Protein AF-A0AA37UEB5-F1 (afdb_monomer_lite)

Foldseek 3Di:
DQDPVNVVVCCQVVDPPDDDPVNDDVVVVQLVVLLVLLVVLLVLLLVLVCLVVVHNVSSVVVVVVLVVPVLLVQLPPDVCSLLPLSNLSVLSNDDVVVVSHDNNVRSSVSNVVSSVVSVVVSVVVVVVVVD

Sequence (131 aa):
MLTMWGTLVITHASGTTGVDPWALRPAIWANLGGVVLAWVLTALIAFAVGVLARSAILPLILIVPLVIGVGDLLAGLWSGAAWLPVAAGAALYSDPAAGTHLDPLAGGLVQAGWTLLLLGAAAVSFVRRDL

Organism: NCBI:txid1930060

Radius of gyration: 17.85 Å; chains: 1; bounding box: 48×42×43 Å

Secondary structure (DSSP, 8-state):
---HHHHHHHHHHH-S-PPPGGGS-HHHHHHHHHHHHHHHHHHHHHHHHHHHHT-SHHHHHHHHHHHTTHHHHHHTTSTTGGGSHHHHHHTTTS-GGG-SS--HHHHHHHHHHHHHHHHHHHHHHHHHHH-

pLDDT: mean 81.15, std 11.55, range [44.75, 97.81]

Structure (mmCIF, N/CA/C/O backbone):
data_AF-A0AA37UEB5-F1
#
_entry.id   AF-A0AA37UEB5-F1
#
loop_
_atom_site.group_PDB
_atom_site.id
_atom_site.type_symbol
_atom_site.label_atom_id
_atom_site.label_alt_id
_atom_site.label_comp_id
_atom_site.label_asym_id
_atom_site.label_entity_id
_atom_site.label_seq_id
_atom_site.pdbx_PDB_ins_code
_atom_site.Cartn_x
_atom_site.Cartn_y
_atom_site.Cartn_z
_atom_site.occupancy
_atom_site.B_iso_or_equiv
_atom_site.auth_seq_id
_atom_site.auth_comp_id
_atom_site.auth_asym_id
_atom_site.auth_atom_id
_atom_site.pdbx_PDB_model_num
ATOM 1 N N . MET A 1 1 ? 21.327 27.895 1.614 1.00 44.75 1 MET A N 1
ATOM 2 C CA . MET A 1 1 ? 21.947 26.575 1.382 1.00 44.75 1 MET A CA 1
ATOM 3 C C . MET A 1 1 ? 20.865 25.686 0.781 1.00 44.75 1 MET A C 1
ATOM 5 O O . MET A 1 1 ? 20.000 25.230 1.515 1.00 44.75 1 MET A O 1
ATOM 9 N N . LEU A 1 2 ? 20.799 25.574 -0.550 1.00 53.88 2 LEU A N 1
ATOM 10 C CA . LEU A 1 2 ? 19.846 24.666 -1.193 1.00 53.88 2 LEU A CA 1
ATOM 11 C C . LEU A 1 2 ? 20.386 23.244 -1.002 1.00 53.88 2 LEU A C 1
ATOM 13 O O . LEU A 1 2 ? 21.503 22.955 -1.426 1.00 53.88 2 LEU A O 1
ATOM 17 N N . THR A 1 3 ? 19.651 22.384 -0.302 1.00 73.12 3 THR A N 1
ATOM 18 C CA . THR A 1 3 ? 20.004 20.962 -0.190 1.00 73.12 3 THR A CA 1
ATOM 19 C C . THR A 1 3 ? 19.969 20.332 -1.588 1.00 73.12 3 THR A C 1
ATOM 21 O O . THR A 1 3 ? 19.255 20.830 -2.457 1.00 73.12 3 THR A O 1
ATOM 24 N N . MET A 1 4 ? 20.716 19.246 -1.838 1.00 65.38 4 MET A N 1
ATOM 25 C CA . MET A 1 4 ? 20.753 18.578 -3.159 1.00 65.38 4 MET A CA 1
ATOM 26 C C . MET A 1 4 ? 19.356 18.325 -3.758 1.00 65.38 4 MET A C 1
ATOM 28 O O . MET A 1 4 ? 19.179 18.412 -4.969 1.00 65.38 4 MET A O 1
ATOM 32 N N . TRP A 1 5 ? 18.359 18.094 -2.901 1.00 60.88 5 TRP A N 1
ATOM 33 C CA . TRP A 1 5 ? 16.944 17.974 -3.252 1.00 60.88 5 TRP A CA 1
ATOM 34 C C . TRP A 1 5 ? 16.347 19.232 -3.894 1.00 60.88 5 TRP A C 1
ATOM 36 O O . TRP A 1 5 ? 15.662 19.141 -4.908 1.00 60.88 5 TRP A O 1
ATOM 46 N N . GLY A 1 6 ? 16.623 20.413 -3.336 1.00 64.62 6 GLY A N 1
ATOM 47 C CA . GLY A 1 6 ? 16.139 21.678 -3.887 1.00 64.62 6 GLY A CA 1
ATOM 48 C C . GLY A 1 6 ? 16.718 21.948 -5.273 1.00 64.62 6 GLY A C 1
ATOM 49 O O . GLY A 1 6 ? 16.009 22.426 -6.154 1.00 64.62 6 GLY A O 1
ATOM 50 N N . THR A 1 7 ? 17.986 21.588 -5.488 1.00 67.19 7 THR A N 1
ATOM 51 C CA . THR A 1 7 ? 18.630 21.731 -6.798 1.00 67.19 7 THR A CA 1
ATOM 52 C C . THR A 1 7 ? 17.998 20.776 -7.806 1.00 67.19 7 THR A C 1
ATOM 54 O O . THR A 1 7 ? 17.668 21.199 -8.905 1.00 67.19 7 THR A O 1
ATOM 57 N N . LEU A 1 8 ? 17.734 19.523 -7.413 1.00 66.25 8 LEU A N 1
ATOM 58 C CA . LEU A 1 8 ? 17.101 18.522 -8.277 1.00 66.25 8 LEU A CA 1
ATOM 59 C C . LEU A 1 8 ? 15.695 18.950 -8.730 1.00 66.25 8 LEU A C 1
ATOM 61 O O . LEU A 1 8 ? 15.376 18.888 -9.916 1.00 66.25 8 LEU A O 1
ATOM 65 N N . VAL A 1 9 ? 14.870 19.426 -7.793 1.00 68.19 9 VAL A N 1
ATOM 66 C CA . VAL A 1 9 ? 13.498 19.872 -8.075 1.00 68.19 9 VAL A CA 1
ATOM 67 C C . VAL A 1 9 ? 13.495 21.102 -8.977 1.00 68.19 9 VAL A C 1
ATOM 69 O O . VAL A 1 9 ? 12.741 21.132 -9.944 1.00 68.19 9 VAL A O 1
ATOM 72 N N . ILE A 1 10 ? 14.353 22.092 -8.712 1.00 64.88 10 ILE A N 1
ATOM 73 C CA . ILE A 1 10 ? 14.432 23.298 -9.546 1.00 64.88 10 ILE A CA 1
ATOM 74 C C . ILE A 1 10 ? 14.928 22.945 -10.946 1.00 64.88 10 ILE A C 1
ATOM 76 O O . ILE A 1 10 ? 14.307 23.368 -11.909 1.00 64.88 10 ILE A O 1
ATOM 80 N N . THR A 1 11 ? 15.972 22.123 -11.084 1.00 66.25 11 THR A N 1
ATOM 81 C CA . THR A 1 11 ? 16.503 21.727 -12.397 1.00 66.25 11 THR A CA 1
ATOM 82 C C . THR A 1 11 ? 15.487 20.941 -13.231 1.00 66.25 11 THR A C 1
ATOM 84 O O . THR A 1 11 ? 15.414 21.155 -14.439 1.00 66.25 11 THR A O 1
ATOM 87 N N . HIS A 1 12 ? 14.669 20.079 -12.619 1.00 64.00 12 HIS A N 1
ATOM 88 C CA . HIS A 1 12 ? 13.606 19.364 -13.336 1.00 64.00 12 HIS A CA 1
ATOM 89 C C . HIS A 1 12 ? 12.362 20.222 -13.605 1.00 64.00 12 HIS A C 1
ATOM 91 O O . HIS A 1 12 ? 11.735 20.052 -14.645 1.00 64.00 12 HIS A O 1
ATOM 97 N N . ALA A 1 13 ? 12.011 21.154 -12.714 1.00 62.25 13 ALA A N 1
ATOM 98 C CA . ALA A 1 13 ? 10.876 22.059 -12.902 1.00 62.25 13 ALA A CA 1
ATOM 99 C C . ALA A 1 13 ? 11.178 23.215 -13.876 1.00 62.25 13 ALA A C 1
ATOM 101 O O . ALA A 1 13 ? 10.268 23.709 -14.536 1.00 62.25 13 ALA A O 1
ATOM 102 N N . SER A 1 14 ? 12.439 23.653 -13.971 1.00 63.62 14 SER A N 1
ATOM 103 C CA . SER A 1 14 ? 12.892 24.733 -14.860 1.00 63.62 14 SER A CA 1
ATOM 104 C C . SER A 1 14 ? 13.534 24.234 -16.158 1.00 63.62 14 SER A C 1
ATOM 106 O O . SER A 1 14 ? 13.915 25.045 -17.001 1.00 63.62 14 SER A O 1
ATOM 108 N N . GLY A 1 15 ? 13.728 22.923 -16.306 1.00 59.28 15 GLY A N 1
ATOM 109 C CA . GLY A 1 15 ? 14.319 22.319 -17.493 1.00 59.28 15 GLY A CA 1
ATOM 110 C C . GLY A 1 15 ? 13.301 22.188 -18.624 1.00 59.28 15 GLY A C 1
ATOM 111 O O . GLY A 1 15 ? 12.290 21.509 -18.487 1.00 59.28 15 GLY A O 1
ATOM 112 N N . THR A 1 16 ? 13.605 22.755 -19.792 1.00 58.12 16 THR A N 1
ATOM 113 C CA . THR A 1 16 ? 12.903 22.461 -21.059 1.00 58.12 16 THR A CA 1
ATOM 114 C C . THR A 1 16 ? 13.250 21.073 -21.624 1.00 58.12 16 THR A C 1
ATOM 116 O O . THR A 1 16 ? 12.796 20.702 -22.700 1.00 58.12 16 THR A O 1
ATOM 119 N N . THR A 1 17 ? 14.027 20.282 -20.878 1.00 61.44 17 THR A N 1
ATOM 120 C CA . THR A 1 17 ? 14.378 18.871 -21.100 1.00 61.44 17 THR A CA 1
ATOM 121 C C . THR A 1 17 ? 13.312 17.894 -20.586 1.00 61.44 17 THR A C 1
ATOM 123 O O . THR A 1 17 ? 13.607 16.726 -20.330 1.00 61.44 17 THR A O 1
ATOM 126 N N . GLY A 1 18 ? 12.071 18.354 -20.408 1.00 58.75 18 GLY A N 1
ATOM 127 C CA . GLY A 1 18 ? 10.946 17.494 -20.058 1.00 58.75 18 GLY A CA 1
ATOM 128 C C . GLY A 1 18 ? 10.719 16.446 -21.144 1.00 58.75 18 GLY A C 1
ATOM 129 O O . GLY A 1 18 ? 10.516 16.783 -22.309 1.00 58.75 18 GLY A O 1
ATOM 130 N N . VAL A 1 19 ? 10.766 15.168 -20.769 1.00 65.88 19 VAL A N 1
ATOM 131 C CA . VAL A 1 19 ? 10.315 14.089 -21.650 1.00 65.88 19 VAL A CA 1
ATOM 132 C C . VAL A 1 19 ? 8.821 14.300 -21.868 1.00 65.88 19 VAL A C 1
ATOM 134 O O . VAL A 1 19 ? 8.077 14.361 -20.890 1.00 65.88 19 VAL A O 1
ATOM 137 N N . ASP A 1 20 ? 8.394 14.447 -23.124 1.00 71.00 20 ASP A N 1
ATOM 138 C CA . ASP A 1 20 ? 6.976 14.599 -23.449 1.00 71.00 20 ASP A CA 1
ATOM 139 C C . ASP A 1 20 ? 6.202 13.412 -22.839 1.00 71.00 20 ASP A C 1
ATOM 141 O O . ASP A 1 20 ? 6.516 12.260 -23.168 1.00 71.00 20 ASP A O 1
ATOM 145 N N . PRO A 1 21 ? 5.224 13.648 -21.938 1.00 67.25 21 PRO A N 1
ATOM 146 C CA . PRO A 1 21 ? 4.447 12.581 -21.313 1.00 67.25 21 PRO A CA 1
ATOM 147 C C . PRO A 1 21 ? 3.823 11.639 -22.346 1.00 67.25 21 PRO A C 1
ATOM 149 O O . PRO A 1 21 ? 3.741 10.428 -22.133 1.00 67.25 21 PRO A O 1
ATOM 152 N N . TRP A 1 22 ? 3.436 12.178 -23.501 1.00 76.00 22 TRP A N 1
ATOM 153 C CA . TRP A 1 22 ? 2.821 11.418 -24.583 1.00 76.00 22 TRP A CA 1
ATOM 154 C C . TRP A 1 22 ? 3.834 10.610 -25.402 1.00 76.00 22 TRP A C 1
ATOM 156 O O . TRP A 1 22 ? 3.448 9.661 -26.080 1.00 76.00 22 TRP A O 1
ATOM 166 N N . ALA A 1 23 ? 5.127 10.925 -25.293 1.00 78.50 23 ALA A N 1
ATOM 167 C CA . ALA A 1 23 ? 6.223 10.161 -25.887 1.00 78.50 23 ALA A CA 1
ATOM 168 C C . ALA A 1 23 ? 6.764 9.053 -24.960 1.00 78.50 23 ALA A C 1
ATOM 170 O O . ALA A 1 23 ? 7.677 8.311 -25.341 1.00 78.50 23 ALA A O 1
ATOM 171 N N . LEU A 1 24 ? 6.233 8.919 -23.739 1.00 78.19 24 LEU A N 1
ATOM 172 C CA . LEU A 1 24 ? 6.644 7.869 -22.811 1.00 78.19 24 LEU A CA 1
ATOM 173 C C . LEU A 1 24 ? 6.246 6.484 -23.332 1.00 78.19 24 LEU A C 1
ATOM 175 O O . LEU A 1 24 ? 5.138 6.248 -23.812 1.00 78.19 24 LEU A O 1
ATOM 179 N N . ARG A 1 25 ? 7.163 5.527 -23.174 1.00 83.06 25 ARG A N 1
ATOM 180 C CA . ARG A 1 25 ? 6.921 4.126 -23.532 1.00 83.06 25 ARG A CA 1
ATOM 181 C C . ARG A 1 25 ? 5.769 3.546 -22.694 1.00 83.06 25 ARG A C 1
ATOM 183 O O . ARG A 1 25 ? 5.710 3.836 -21.498 1.00 83.06 25 ARG A O 1
ATOM 190 N N . PRO A 1 26 ? 4.932 2.644 -23.245 1.00 84.50 26 PRO A N 1
ATOM 191 C CA . PRO A 1 26 ? 3.839 2.008 -22.499 1.00 84.50 26 PRO A CA 1
ATOM 192 C C . PRO A 1 26 ? 4.278 1.343 -21.186 1.00 84.50 26 PRO A C 1
ATOM 194 O O . PRO A 1 26 ? 3.562 1.398 -20.194 1.00 84.50 26 PRO A O 1
ATOM 197 N N . ALA A 1 27 ? 5.488 0.776 -21.148 1.00 81.50 27 ALA A N 1
ATOM 198 C CA . ALA A 1 27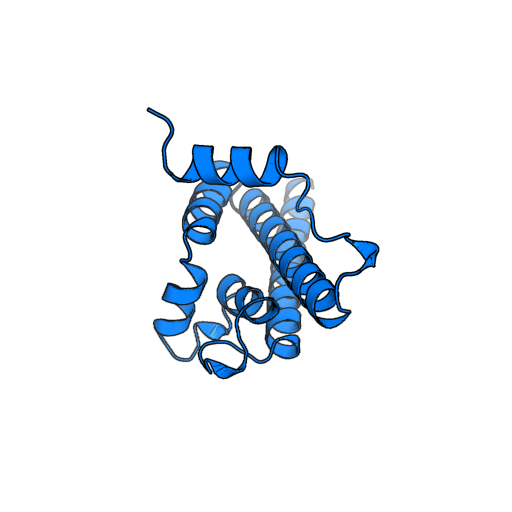 ? 6.057 0.189 -19.935 1.00 81.50 27 ALA A CA 1
ATOM 199 C C . ALA A 1 27 ? 6.263 1.217 -18.802 1.00 81.50 27 ALA A C 1
ATOM 201 O O . ALA A 1 27 ? 6.074 0.896 -17.634 1.00 81.50 27 ALA A O 1
ATOM 202 N N . ILE A 1 28 ? 6.612 2.466 -19.134 1.00 83.00 28 ILE A N 1
ATOM 203 C CA . ILE A 1 28 ? 6.768 3.541 -18.142 1.00 83.00 28 ILE A CA 1
ATOM 204 C C . ILE A 1 28 ? 5.402 3.911 -17.562 1.00 83.00 28 ILE A C 1
ATOM 206 O O . ILE A 1 28 ? 5.265 4.048 -16.350 1.00 83.00 28 ILE A O 1
ATOM 210 N N . TRP A 1 29 ? 4.381 4.008 -18.415 1.00 84.94 29 TRP A N 1
ATOM 211 C CA . TRP A 1 29 ? 3.005 4.249 -17.982 1.00 84.94 29 TRP A CA 1
ATOM 212 C C . TRP A 1 29 ? 2.459 3.128 -17.095 1.00 84.94 29 TRP A C 1
ATOM 214 O O . TRP A 1 29 ? 1.800 3.416 -16.099 1.00 84.94 29 TRP A O 1
ATOM 224 N N . ALA A 1 30 ? 2.772 1.868 -17.406 1.00 84.94 30 ALA A N 1
ATOM 225 C CA . ALA A 1 30 ? 2.399 0.732 -16.567 1.00 84.94 30 ALA A CA 1
ATOM 226 C C . ALA A 1 30 ? 3.033 0.824 -15.168 1.00 84.94 30 ALA A C 1
ATOM 228 O O . ALA A 1 30 ? 2.326 0.683 -14.172 1.00 84.94 30 ALA A O 1
ATOM 229 N N . ASN A 1 31 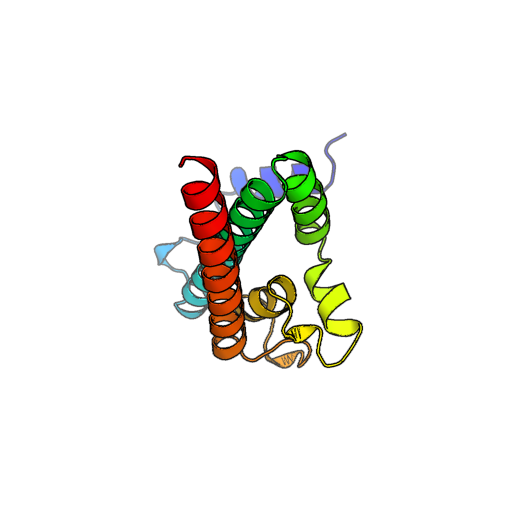? 4.327 1.150 -15.084 1.00 84.00 31 ASN A N 1
ATOM 230 C CA . ASN A 1 31 ? 5.011 1.348 -13.803 1.00 84.00 31 ASN A CA 1
ATOM 231 C C . ASN A 1 31 ? 4.427 2.526 -13.012 1.00 84.00 31 ASN A C 1
ATOM 233 O O . ASN A 1 31 ? 4.181 2.400 -11.817 1.00 84.00 31 ASN A O 1
ATOM 237 N N . LEU A 1 32 ? 4.142 3.657 -13.669 1.00 87.19 32 LEU A N 1
ATOM 238 C CA . LEU A 1 32 ? 3.466 4.793 -13.030 1.00 87.19 32 LEU A CA 1
ATOM 239 C C . LEU A 1 32 ? 2.090 4.395 -12.485 1.00 87.19 32 LEU A C 1
ATOM 241 O O . LEU A 1 32 ? 1.758 4.742 -11.354 1.00 87.19 32 LEU A O 1
ATOM 245 N N . GLY A 1 33 ? 1.313 3.634 -13.258 1.00 89.69 33 GLY A N 1
ATOM 246 C CA . GLY A 1 33 ? 0.040 3.077 -12.808 1.00 89.69 33 GLY A CA 1
ATOM 247 C C . GLY A 1 33 ? 0.199 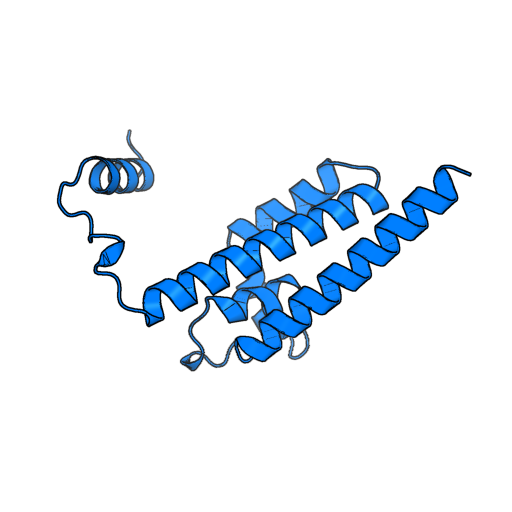2.178 -11.580 1.00 89.69 33 GLY A C 1
ATOM 248 O O . GLY A 1 33 ? -0.566 2.315 -10.628 1.00 89.69 33 GLY A O 1
ATOM 249 N N . GLY A 1 34 ? 1.225 1.321 -11.566 1.00 89.62 34 GLY A N 1
ATOM 250 C CA . GLY A 1 34 ? 1.572 0.465 -10.430 1.00 89.62 34 GLY A CA 1
ATOM 251 C C . GLY A 1 34 ? 1.917 1.261 -9.171 1.00 89.62 34 GLY A C 1
ATOM 252 O O . GLY A 1 34 ? 1.342 1.011 -8.112 1.00 89.62 34 GLY A O 1
ATOM 253 N N . VAL A 1 35 ? 2.772 2.283 -9.296 1.00 89.31 35 VAL A N 1
ATOM 254 C CA . VAL A 1 35 ? 3.104 3.217 -8.205 1.00 89.31 35 VAL A CA 1
ATOM 255 C C . VAL A 1 35 ? 1.835 3.878 -7.668 1.00 89.31 35 VAL A C 1
ATOM 257 O O . VAL A 1 35 ? 1.564 3.819 -6.471 1.00 89.31 35 VAL A O 1
ATOM 260 N N . VAL A 1 36 ? 1.033 4.493 -8.541 1.00 91.81 36 VAL A N 1
ATOM 261 C CA . VAL A 1 36 ? -0.191 5.203 -8.140 1.00 91.81 36 VAL A CA 1
ATOM 262 C C . VAL A 1 36 ? -1.152 4.263 -7.415 1.00 91.81 36 VAL A C 1
ATOM 264 O O . VAL A 1 36 ? -1.649 4.610 -6.344 1.00 91.81 36 VAL A O 1
ATOM 267 N N . LEU A 1 37 ? -1.377 3.063 -7.952 1.00 93.12 37 LEU A N 1
ATOM 268 C CA . LEU A 1 37 ? -2.233 2.058 -7.330 1.00 93.12 37 LEU A CA 1
ATOM 269 C C . LEU A 1 37 ? -1.718 1.667 -5.938 1.00 93.12 37 LEU A C 1
ATOM 271 O O . LEU A 1 37 ? -2.489 1.690 -4.977 1.00 93.12 37 LEU A O 1
ATOM 275 N N . ALA A 1 38 ? -0.420 1.376 -5.811 1.00 90.75 38 ALA A N 1
ATOM 276 C CA . ALA A 1 38 ? 0.194 1.009 -4.540 1.00 90.75 38 ALA A CA 1
ATOM 277 C C . ALA A 1 38 ? 0.018 2.109 -3.479 1.00 90.75 38 ALA A C 1
ATOM 279 O O . ALA A 1 38 ? -0.319 1.822 -2.326 1.00 90.75 38 ALA A O 1
ATOM 280 N N . TRP A 1 39 ? 0.192 3.377 -3.856 1.00 90.12 39 TRP A N 1
ATOM 281 C CA . TRP A 1 39 ? 0.027 4.510 -2.943 1.00 90.12 39 TRP A CA 1
ATOM 282 C C . TRP A 1 39 ? -1.432 4.762 -2.559 1.00 90.12 39 TRP A C 1
ATOM 284 O O . TRP A 1 39 ? -1.711 5.015 -1.387 1.00 90.12 39 TRP A O 1
ATOM 294 N N . VAL A 1 40 ? -2.373 4.639 -3.499 1.00 94.31 40 VAL A N 1
ATOM 295 C CA . VAL A 1 40 ? -3.811 4.772 -3.212 1.00 94.31 40 VAL A CA 1
ATOM 296 C C . VAL A 1 40 ? -4.267 3.700 -2.223 1.00 94.31 40 VAL A C 1
ATOM 298 O O . VAL A 1 40 ? -4.900 4.019 -1.217 1.00 94.31 40 VAL A O 1
ATOM 301 N N . LEU A 1 41 ? -3.901 2.437 -2.455 1.00 93.38 41 LEU A N 1
ATOM 302 C CA . LEU A 1 41 ? -4.233 1.339 -1.545 1.00 93.38 41 LEU A CA 1
ATOM 303 C C . LEU A 1 41 ? -3.599 1.540 -0.160 1.00 93.38 41 LEU A C 1
ATOM 305 O O . LEU A 1 41 ? -4.257 1.344 0.861 1.00 93.38 41 LEU A O 1
ATOM 309 N N . THR A 1 42 ? -2.353 2.017 -0.104 1.00 90.75 42 THR A N 1
ATOM 310 C CA . THR A 1 42 ? -1.678 2.353 1.162 1.00 90.75 42 THR A CA 1
ATOM 311 C C . THR A 1 42 ? -2.405 3.462 1.922 1.00 90.75 42 THR A C 1
ATOM 313 O O . THR A 1 42 ? -2.600 3.353 3.134 1.00 90.75 42 THR A O 1
ATOM 316 N N . ALA A 1 43 ? -2.862 4.507 1.229 1.00 90.25 43 ALA A N 1
ATOM 317 C CA . ALA A 1 43 ? -3.637 5.585 1.837 1.00 90.25 43 ALA A CA 1
ATOM 318 C C . ALA A 1 43 ? -4.974 5.078 2.406 1.00 90.25 43 ALA A C 1
ATOM 320 O O . ALA A 1 43 ? -5.348 5.447 3.520 1.00 90.25 43 ALA A O 1
ATOM 321 N N . LEU A 1 44 ? -5.665 4.182 1.692 1.00 94.19 44 LEU A N 1
ATOM 322 C CA . LEU A 1 44 ? -6.900 3.548 2.167 1.00 94.19 44 LEU A CA 1
ATOM 323 C C . LEU A 1 44 ? -6.668 2.661 3.397 1.00 94.19 44 LEU A C 1
ATOM 325 O O . LEU A 1 44 ? -7.459 2.692 4.339 1.00 94.19 44 LEU A O 1
ATOM 329 N N . ILE A 1 45 ? -5.567 1.909 3.420 1.00 91.81 45 ILE A N 1
ATOM 330 C CA . ILE A 1 45 ? -5.153 1.115 4.582 1.00 91.81 45 ILE A CA 1
ATOM 331 C C . ILE A 1 45 ? -4.905 2.025 5.788 1.00 91.81 45 ILE A C 1
ATOM 333 O O . ILE A 1 45 ? -5.428 1.769 6.873 1.00 91.81 45 ILE A O 1
ATOM 337 N N . ALA A 1 46 ? -4.155 3.114 5.611 1.00 89.44 46 ALA A N 1
ATOM 338 C CA . ALA A 1 46 ? -3.889 4.064 6.687 1.00 89.44 46 ALA A CA 1
ATOM 339 C C . ALA A 1 46 ? -5.171 4.740 7.193 1.00 89.44 46 ALA A C 1
ATOM 341 O O . ALA A 1 46 ? -5.349 4.893 8.403 1.00 89.44 46 ALA A O 1
ATOM 342 N N . PHE A 1 47 ? -6.092 5.081 6.290 1.00 89.12 47 PHE A N 1
ATOM 343 C CA . PHE A 1 47 ? -7.420 5.574 6.645 1.00 89.12 47 PHE A CA 1
ATOM 344 C C . PHE A 1 47 ? -8.190 4.559 7.501 1.00 89.12 47 PHE A C 1
ATOM 346 O O . PHE A 1 47 ? -8.660 4.905 8.587 1.00 89.12 47 PHE A O 1
ATOM 353 N N . ALA A 1 48 ? -8.264 3.297 7.068 1.00 90.25 48 ALA A N 1
ATOM 354 C CA . ALA A 1 48 ? -8.939 2.235 7.810 1.00 90.25 48 ALA A CA 1
ATOM 355 C C . ALA A 1 48 ? -8.345 2.049 9.215 1.00 90.25 48 ALA A C 1
ATOM 357 O O . ALA A 1 48 ? -9.080 1.971 10.202 1.00 90.25 48 ALA A O 1
ATOM 358 N N . VAL A 1 49 ? -7.012 2.052 9.325 1.00 89.31 49 VAL A N 1
ATOM 359 C CA . VAL A 1 49 ? -6.319 2.002 10.619 1.00 89.31 49 VAL A CA 1
ATOM 360 C C . VAL A 1 49 ? -6.681 3.209 11.484 1.00 89.31 49 VAL A C 1
ATOM 362 O O . VAL A 1 49 ? -6.951 3.036 12.670 1.00 89.31 49 VAL A O 1
ATOM 365 N N . GLY A 1 50 ? -6.754 4.412 10.912 1.00 88.38 50 GLY A N 1
ATOM 366 C CA . GLY A 1 50 ? -7.159 5.623 11.629 1.00 88.38 50 GLY A CA 1
ATOM 367 C C . GLY A 1 50 ? -8.567 5.529 12.215 1.00 88.38 50 GLY A C 1
ATOM 368 O O . GLY A 1 50 ? -8.772 5.855 13.386 1.00 88.38 50 GLY A O 1
ATOM 369 N N . VAL A 1 51 ? -9.524 5.008 11.441 1.00 88.94 51 VAL A N 1
ATOM 370 C CA . VAL A 1 51 ? -10.907 4.762 11.892 1.00 88.94 51 VAL A CA 1
ATOM 371 C C . VAL A 1 51 ? -10.949 3.736 13.031 1.00 88.94 51 VAL A C 1
ATOM 373 O O . VAL A 1 51 ? -11.635 3.927 14.044 1.00 88.94 51 VAL A O 1
ATOM 376 N N . LEU A 1 52 ? -10.193 2.644 12.897 1.00 87.44 52 LEU A N 1
ATOM 377 C CA . LEU A 1 52 ? -10.124 1.590 13.909 1.00 87.44 52 LEU A CA 1
ATOM 378 C C . LEU A 1 52 ? -9.495 2.097 15.212 1.00 87.44 52 LEU A C 1
ATOM 380 O O . LEU A 1 52 ? -10.080 1.894 16.281 1.00 87.44 52 LEU A O 1
ATOM 384 N N . ALA A 1 53 ? -8.368 2.804 15.105 1.00 85.75 53 ALA A N 1
ATOM 385 C CA . ALA A 1 53 ? -7.599 3.361 16.215 1.00 85.75 53 ALA A CA 1
ATOM 386 C C . ALA A 1 53 ? -8.220 4.615 16.848 1.00 85.75 53 ALA A C 1
ATOM 388 O O . ALA A 1 53 ? -7.796 5.014 17.930 1.00 85.75 53 ALA A O 1
ATOM 389 N N . ARG A 1 54 ? -9.203 5.248 16.188 1.00 83.56 54 ARG A N 1
ATOM 390 C CA . ARG A 1 54 ? -9.800 6.537 16.592 1.00 83.56 54 ARG A CA 1
ATOM 391 C C . ARG A 1 54 ? -8.764 7.654 16.739 1.00 83.56 54 ARG A C 1
ATOM 393 O O . ARG A 1 54 ? -8.880 8.516 17.606 1.00 83.56 54 ARG A O 1
ATOM 400 N N . SER A 1 55 ? -7.721 7.624 15.919 1.00 77.88 55 SER A N 1
ATOM 401 C CA . SER A 1 55 ? -6.625 8.583 16.003 1.00 77.88 55 SER A CA 1
ATOM 402 C C . SER A 1 55 ? -6.020 8.818 14.631 1.00 77.88 55 SER A C 1
ATOM 404 O O . SER A 1 55 ? -5.730 7.865 13.915 1.00 77.88 55 SER A O 1
ATOM 406 N N . ALA A 1 56 ? -5.784 10.086 14.294 1.00 69.62 56 ALA A N 1
ATOM 407 C CA . ALA A 1 56 ? -5.015 10.479 13.114 1.00 69.62 56 ALA A CA 1
ATOM 408 C C . ALA A 1 56 ? -3.494 10.341 13.332 1.00 69.62 56 ALA A C 1
ATOM 410 O O . ALA A 1 56 ? -2.730 10.309 12.370 1.00 69.62 56 ALA A O 1
ATOM 411 N N . ILE A 1 57 ? -3.050 10.199 14.588 1.00 77.38 57 ILE A N 1
ATOM 412 C CA . ILE A 1 57 ? -1.631 10.057 14.939 1.00 77.38 57 ILE A CA 1
ATOM 413 C C . ILE A 1 57 ? -1.115 8.667 14.551 1.00 77.38 57 ILE A C 1
ATOM 415 O O . ILE A 1 57 ? -0.017 8.550 14.018 1.00 77.38 57 ILE A O 1
ATOM 419 N N . LEU A 1 58 ? -1.906 7.612 14.768 1.00 75.00 58 LEU A N 1
ATOM 420 C CA . LEU A 1 58 ? -1.490 6.242 14.444 1.00 75.00 58 LEU A CA 1
ATOM 421 C C . LEU A 1 58 ? -1.229 6.032 12.935 1.00 75.00 58 LEU A C 1
ATOM 423 O O . LEU A 1 58 ? -0.183 5.481 12.594 1.00 75.00 58 LEU A O 1
ATOM 427 N N . PRO A 1 59 ? -2.095 6.518 12.022 1.00 75.94 59 PRO A N 1
ATOM 428 C CA . PRO A 1 59 ? -1.823 6.548 10.587 1.00 75.94 59 PRO A CA 1
ATOM 429 C C . PRO A 1 59 ? -0.546 7.301 10.229 1.00 75.94 59 PRO A C 1
ATOM 431 O O . PRO A 1 59 ? 0.214 6.824 9.397 1.00 75.94 59 PRO A O 1
ATOM 434 N N . LEU A 1 60 ? -0.278 8.447 10.862 1.00 75.25 60 LEU A N 1
ATOM 435 C CA . LEU A 1 60 ? 0.940 9.221 10.607 1.00 75.25 60 LEU A CA 1
ATOM 436 C C . LEU A 1 60 ? 2.197 8.457 11.034 1.00 75.25 60 LEU A C 1
ATOM 438 O O . LEU A 1 60 ? 3.159 8.395 10.272 1.00 75.25 60 LEU A O 1
ATOM 442 N N . ILE A 1 61 ? 2.170 7.821 12.207 1.00 78.44 61 ILE A N 1
ATOM 443 C CA . ILE A 1 61 ? 3.266 6.968 12.688 1.00 78.44 61 ILE A CA 1
ATOM 444 C C . ILE A 1 61 ? 3.495 5.783 11.745 1.00 78.44 61 ILE A C 1
ATOM 446 O O . ILE A 1 61 ? 4.637 5.384 11.548 1.00 78.44 61 ILE A O 1
ATOM 450 N N . LEU A 1 62 ? 2.436 5.233 11.146 1.00 72.50 62 LEU A N 1
ATOM 451 C CA . LEU A 1 62 ? 2.549 4.157 10.163 1.00 72.50 62 LEU A CA 1
ATOM 452 C C . LEU A 1 62 ? 3.044 4.648 8.801 1.00 72.50 62 LEU A C 1
ATOM 454 O O . LEU A 1 62 ? 3.892 3.987 8.221 1.00 72.50 62 LEU A O 1
ATOM 458 N N . ILE A 1 63 ? 2.556 5.782 8.289 1.00 71.94 63 ILE A N 1
ATOM 459 C CA . ILE A 1 63 ? 2.895 6.285 6.947 1.00 71.94 63 ILE A CA 1
ATOM 460 C C . ILE A 1 63 ? 4.302 6.875 6.871 1.00 71.94 63 ILE A C 1
ATOM 462 O O . ILE A 1 63 ? 4.992 6.651 5.879 1.00 71.94 63 ILE A O 1
ATOM 466 N N . VAL A 1 64 ? 4.763 7.606 7.886 1.00 74.62 64 VAL A N 1
ATOM 467 C CA . VAL A 1 64 ? 6.070 8.286 7.826 1.00 74.62 64 VAL A CA 1
ATOM 468 C C . VAL A 1 64 ? 7.240 7.317 7.558 1.00 74.62 64 VAL A C 1
ATOM 470 O O . VAL A 1 64 ? 8.029 7.592 6.653 1.00 74.62 64 VAL A O 1
ATOM 473 N N . PRO A 1 65 ? 7.349 6.159 8.237 1.00 68.38 65 PRO A N 1
ATOM 474 C CA . PRO A 1 65 ? 8.372 5.159 7.938 1.00 68.38 65 PRO A CA 1
ATOM 475 C C . PRO A 1 65 ? 8.221 4.539 6.538 1.00 68.38 65 PRO A C 1
ATOM 477 O O . PRO A 1 65 ? 9.203 4.150 5.911 1.00 68.38 65 PRO A O 1
ATOM 480 N N . LEU A 1 66 ? 7.000 4.458 6.011 1.00 69.44 66 LEU A N 1
ATOM 481 C CA . LEU A 1 66 ? 6.743 3.850 4.704 1.00 69.44 66 LEU A CA 1
ATOM 482 C C . LEU A 1 66 ? 7.331 4.674 3.560 1.00 69.44 66 LEU A C 1
ATOM 484 O O . LEU A 1 66 ? 7.852 4.107 2.604 1.00 69.44 66 LEU A O 1
ATOM 488 N N . VAL A 1 67 ? 7.336 5.999 3.703 1.00 66.12 67 VAL A N 1
ATOM 489 C CA . VAL A 1 67 ? 7.922 6.931 2.727 1.00 66.12 67 VAL A CA 1
ATOM 490 C C . VAL A 1 67 ? 9.450 6.811 2.645 1.00 66.12 67 VAL A C 1
ATOM 492 O O . VAL A 1 67 ? 10.028 7.103 1.603 1.00 66.12 67 VAL A O 1
ATOM 495 N N . ILE A 1 68 ? 10.114 6.350 3.709 1.00 64.44 68 ILE A N 1
ATOM 496 C CA . ILE A 1 68 ? 11.583 6.231 3.776 1.00 64.44 68 ILE A CA 1
ATOM 497 C C . ILE A 1 68 ? 12.112 4.828 3.421 1.00 64.44 68 ILE A C 1
ATOM 499 O O . ILE A 1 68 ? 13.279 4.543 3.671 1.00 64.44 68 ILE A O 1
ATOM 503 N N . GLY A 1 69 ? 11.284 3.952 2.838 1.00 67.81 69 GLY A N 1
ATOM 504 C CA . GLY A 1 69 ? 11.728 2.640 2.335 1.00 67.81 69 GLY A CA 1
ATOM 505 C C . GLY A 1 69 ? 11.605 1.482 3.331 1.00 67.81 69 GLY A C 1
ATOM 506 O O . GLY A 1 69 ? 12.197 0.424 3.134 1.00 67.81 69 GLY A O 1
ATOM 507 N N . VAL A 1 70 ? 10.805 1.630 4.394 1.00 67.94 70 VAL A N 1
ATOM 508 C CA . VAL A 1 70 ? 10.566 0.534 5.355 1.00 67.94 70 VAL A CA 1
ATOM 509 C C . VAL A 1 70 ? 9.899 -0.685 4.711 1.00 67.94 70 VAL A C 1
ATOM 511 O O . VAL A 1 70 ? 10.067 -1.790 5.213 1.00 67.94 70 VAL A O 1
ATOM 514 N N . GLY A 1 71 ? 9.206 -0.532 3.579 1.00 66.50 71 GLY A N 1
ATOM 515 C CA . GLY A 1 71 ? 8.663 -1.667 2.824 1.00 66.50 71 GLY A CA 1
ATOM 516 C C . GLY A 1 71 ? 9.726 -2.680 2.392 1.00 66.50 71 GLY A C 1
ATOM 517 O O . GLY A 1 71 ? 9.525 -3.880 2.570 1.00 66.50 71 GLY A O 1
ATOM 518 N N . ASP A 1 72 ? 10.873 -2.198 1.914 1.00 70.94 72 ASP A N 1
ATOM 519 C CA . ASP A 1 72 ? 11.981 -3.048 1.466 1.00 70.94 72 ASP A CA 1
ATOM 520 C C . ASP A 1 72 ? 12.708 -3.689 2.647 1.00 70.94 72 ASP A C 1
ATOM 522 O O . ASP A 1 72 ? 13.053 -4.870 2.609 1.00 70.94 72 ASP A O 1
ATOM 526 N N . LEU A 1 73 ? 12.867 -2.933 3.739 1.00 73.94 73 LEU A N 1
ATOM 527 C CA . LEU A 1 73 ? 13.397 -3.469 4.989 1.00 73.94 73 LEU A CA 1
ATOM 528 C C . LEU A 1 73 ? 12.509 -4.600 5.510 1.00 73.94 73 LEU A C 1
ATOM 530 O O . LEU A 1 73 ? 13.024 -5.665 5.831 1.00 73.94 73 LEU A O 1
ATOM 534 N N . LEU A 1 74 ? 11.188 -4.387 5.551 1.00 70.44 74 LEU A N 1
ATOM 535 C CA . LEU A 1 74 ? 10.223 -5.387 6.001 1.00 70.44 74 LEU A CA 1
ATOM 536 C C . LEU A 1 74 ? 10.295 -6.639 5.132 1.00 70.44 74 LEU A C 1
ATOM 538 O O . LEU A 1 74 ? 10.432 -7.720 5.693 1.00 70.44 74 LEU A O 1
ATOM 542 N N . ALA A 1 75 ? 10.267 -6.505 3.801 1.00 76.69 75 ALA A N 1
ATOM 543 C CA . ALA A 1 75 ? 10.334 -7.634 2.871 1.00 76.69 75 ALA A CA 1
ATOM 544 C C . ALA A 1 75 ? 11.547 -8.551 3.126 1.00 76.69 75 ALA A C 1
ATOM 546 O O . ALA A 1 75 ? 11.433 -9.768 2.995 1.00 76.69 75 ALA A O 1
ATOM 547 N N . GLY A 1 76 ? 12.679 -7.979 3.552 1.00 77.44 76 GLY A N 1
ATOM 548 C CA . GLY A 1 76 ? 13.901 -8.716 3.876 1.00 77.44 76 GLY A CA 1
ATOM 549 C C . GLY A 1 76 ? 13.972 -9.325 5.284 1.00 77.44 76 GLY A C 1
ATOM 550 O O . GLY A 1 76 ? 14.921 -10.055 5.562 1.00 77.44 76 GLY A O 1
ATOM 551 N N . LEU A 1 77 ? 13.020 -9.052 6.188 1.00 82.25 77 LEU A N 1
ATOM 552 C CA . LEU A 1 77 ? 13.103 -9.525 7.580 1.00 82.25 77 LEU A CA 1
ATOM 553 C C . LEU A 1 77 ? 12.818 -11.026 7.734 1.00 82.25 77 LEU A C 1
ATOM 555 O O . LEU A 1 77 ? 13.474 -11.696 8.531 1.00 82.25 77 LEU A O 1
ATOM 559 N N . TRP A 1 78 ? 11.812 -11.553 7.029 1.00 85.75 78 TRP A N 1
ATOM 560 C CA . TRP A 1 78 ? 11.459 -12.979 7.028 1.00 85.75 78 TRP A CA 1
ATOM 561 C C . TRP A 1 78 ? 10.662 -13.350 5.769 1.00 85.75 78 TRP A C 1
ATOM 563 O O . TRP A 1 78 ? 10.076 -12.491 5.117 1.00 85.75 78 TRP A O 1
ATOM 573 N N . SER A 1 79 ? 10.564 -14.646 5.453 1.00 82.19 79 SER A N 1
ATOM 574 C CA . SER A 1 79 ? 9.932 -15.150 4.215 1.00 82.19 79 SER A CA 1
ATOM 575 C C . SER A 1 79 ? 8.471 -14.726 4.010 1.00 82.19 79 SER A C 1
ATOM 577 O O . SER A 1 79 ? 8.011 -14.564 2.884 1.00 82.19 79 S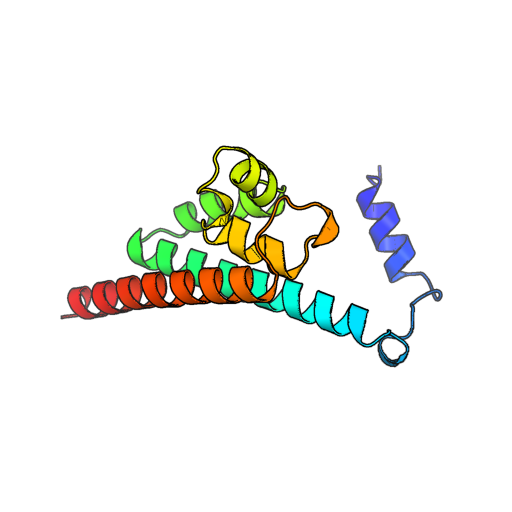ER A O 1
ATOM 579 N N . GLY A 1 80 ? 7.725 -14.540 5.097 1.00 83.94 80 GLY A N 1
ATOM 580 C CA . GLY A 1 80 ? 6.333 -14.091 5.072 1.00 83.94 80 GLY A CA 1
ATOM 581 C C . GLY A 1 80 ? 6.166 -12.575 4.957 1.00 83.94 80 GLY A C 1
ATOM 582 O O . GLY A 1 80 ? 5.053 -12.109 4.727 1.00 83.94 80 GLY A O 1
ATOM 583 N N . ALA A 1 81 ? 7.232 -11.791 5.116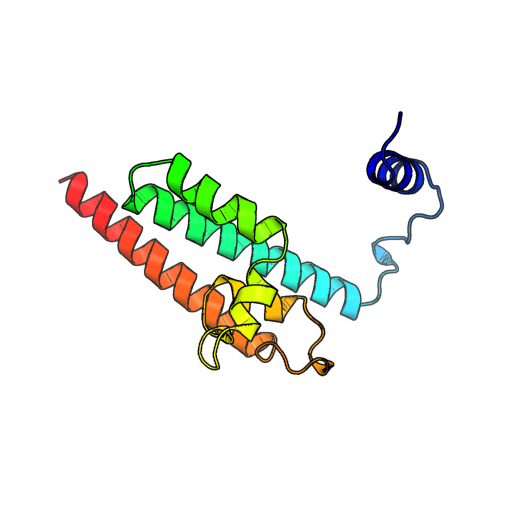 1.00 85.94 81 ALA A N 1
ATOM 584 C CA . ALA A 1 81 ? 7.120 -10.341 5.170 1.00 85.94 81 ALA A CA 1
ATOM 585 C C . ALA A 1 81 ? 6.740 -9.727 3.819 1.00 85.94 81 ALA A C 1
ATOM 587 O O . ALA A 1 81 ? 6.062 -8.704 3.793 1.00 85.94 81 ALA A O 1
ATOM 588 N N . ALA A 1 82 ? 7.068 -10.399 2.711 1.00 86.75 82 ALA A N 1
ATOM 589 C CA . ALA A 1 82 ? 6.638 -10.026 1.362 1.00 86.75 82 ALA A CA 1
ATOM 590 C C . ALA A 1 82 ? 5.103 -9.965 1.195 1.00 86.75 82 ALA A C 1
ATOM 592 O O . ALA A 1 82 ? 4.607 -9.299 0.292 1.00 86.75 82 ALA A O 1
ATOM 593 N N . TRP A 1 83 ? 4.345 -10.624 2.080 1.00 90.12 83 TRP A N 1
ATOM 594 C CA . TRP A 1 83 ? 2.878 -10.654 2.068 1.00 90.12 83 TRP A CA 1
ATOM 595 C C . TRP A 1 83 ? 2.233 -9.575 2.945 1.00 90.12 83 TRP A C 1
ATOM 597 O O . TRP A 1 83 ? 1.004 -9.457 2.986 1.00 90.12 83 TRP A O 1
ATOM 607 N N . LEU A 1 84 ? 3.036 -8.788 3.666 1.00 89.25 84 LEU A N 1
ATOM 608 C CA . LEU A 1 84 ? 2.542 -7.610 4.370 1.00 89.25 84 LEU A CA 1
ATOM 609 C C . LEU A 1 84 ? 2.059 -6.573 3.352 1.00 89.25 84 LEU A C 1
ATOM 611 O O . LEU A 1 84 ? 2.665 -6.444 2.291 1.00 89.25 84 LEU A O 1
ATOM 615 N N . PRO A 1 85 ? 1.020 -5.783 3.672 1.00 88.00 85 PRO A N 1
ATOM 616 C CA . PRO A 1 85 ? 0.378 -4.884 2.711 1.00 88.00 85 PRO A CA 1
ATOM 617 C C . PRO A 1 85 ? 1.357 -3.945 1.999 1.00 88.00 85 PRO A C 1
ATOM 619 O O . PRO A 1 85 ? 1.238 -3.701 0.805 1.00 88.00 85 PRO A O 1
ATOM 622 N N . VAL A 1 86 ? 2.343 -3.440 2.734 1.00 83.44 86 VAL A N 1
ATOM 623 C CA . VAL A 1 86 ? 3.341 -2.500 2.220 1.00 83.44 86 VAL A CA 1
ATOM 624 C C . VAL A 1 86 ? 4.346 -3.198 1.313 1.00 83.44 86 VAL A C 1
ATOM 626 O O . VAL A 1 86 ? 4.624 -2.711 0.224 1.00 83.44 86 VAL A O 1
ATOM 629 N N . ALA A 1 87 ? 4.897 -4.326 1.762 1.00 86.81 87 ALA A N 1
ATOM 630 C CA . ALA A 1 87 ? 5.875 -5.083 0.989 1.00 86.81 87 ALA A CA 1
ATOM 631 C C . ALA A 1 87 ? 5.240 -5.655 -0.291 1.00 86.81 87 ALA A C 1
ATOM 633 O O . ALA A 1 87 ? 5.843 -5.608 -1.359 1.00 86.81 87 ALA A O 1
ATOM 634 N N . ALA A 1 88 ? 3.986 -6.104 -0.198 1.00 89.25 88 ALA A N 1
ATOM 635 C CA . ALA A 1 88 ? 3.187 -6.529 -1.338 1.00 89.25 88 ALA A CA 1
ATOM 636 C C . ALA A 1 88 ? 2.921 -5.371 -2.314 1.00 89.25 88 ALA A C 1
ATOM 638 O O . ALA A 1 88 ? 2.991 -5.569 -3.522 1.00 89.25 88 ALA A O 1
ATOM 639 N N . GLY A 1 89 ? 2.678 -4.157 -1.811 1.00 87.75 89 GLY A N 1
ATOM 640 C CA . GLY A 1 89 ? 2.521 -2.976 -2.658 1.00 87.75 89 GLY A CA 1
ATOM 641 C C . GLY A 1 89 ? 3.801 -2.513 -3.337 1.00 87.75 89 GLY A C 1
ATOM 642 O O . GLY A 1 89 ? 3.756 -2.068 -4.481 1.00 87.75 89 GLY A O 1
ATOM 643 N N . ALA A 1 90 ? 4.950 -2.685 -2.681 1.00 87.25 90 ALA A N 1
ATOM 644 C CA . ALA A 1 90 ? 6.248 -2.394 -3.279 1.00 87.25 90 ALA A CA 1
ATOM 645 C C . ALA A 1 90 ? 6.519 -3.244 -4.534 1.00 87.25 90 ALA A C 1
ATOM 647 O O . ALA A 1 90 ? 7.137 -2.761 -5.477 1.00 87.25 90 ALA A O 1
ATOM 648 N N . ALA A 1 91 ? 5.953 -4.452 -4.625 1.00 88.50 91 ALA A N 1
ATOM 649 C CA . ALA A 1 91 ? 6.049 -5.292 -5.821 1.00 88.50 91 ALA A CA 1
ATOM 650 C C . ALA A 1 91 ? 5.496 -4.635 -7.104 1.00 88.50 91 ALA A C 1
ATOM 652 O O . ALA A 1 91 ? 5.899 -5.009 -8.200 1.00 88.50 91 ALA A O 1
ATOM 653 N N . LEU A 1 92 ? 4.584 -3.660 -6.995 1.00 87.25 92 LEU A N 1
ATOM 654 C CA . LEU A 1 92 ? 3.990 -2.977 -8.153 1.00 87.25 92 LEU A CA 1
ATOM 655 C C . LEU A 1 92 ? 4.933 -1.974 -8.832 1.00 87.25 92 LEU A C 1
ATOM 657 O O . LEU A 1 92 ? 4.626 -1.507 -9.929 1.00 87.25 92 LEU A O 1
ATOM 661 N N . TYR A 1 93 ? 6.037 -1.605 -8.181 1.00 84.81 93 TYR A N 1
ATOM 662 C CA . TYR A 1 93 ? 6.981 -0.614 -8.701 1.00 84.81 93 TYR A CA 1
ATOM 663 C C . TYR A 1 93 ? 8.460 -0.959 -8.482 1.00 84.81 93 TYR A C 1
ATOM 665 O O . TYR A 1 93 ? 9.329 -0.232 -8.965 1.00 84.81 93 TYR A O 1
ATOM 673 N N . SER A 1 94 ? 8.751 -2.048 -7.773 1.00 82.88 94 SER A N 1
ATOM 674 C CA . SER A 1 94 ? 10.091 -2.617 -7.639 1.00 82.88 94 SER A CA 1
ATOM 675 C C . SER A 1 94 ? 10.470 -3.458 -8.858 1.00 82.88 94 SER A C 1
ATOM 677 O O . SER A 1 94 ? 9.610 -3.990 -9.558 1.00 82.88 94 SER A O 1
ATOM 679 N N . ASP A 1 95 ? 11.775 -3.594 -9.102 1.00 80.12 95 ASP A N 1
ATOM 680 C CA . ASP A 1 95 ? 12.300 -4.431 -10.182 1.00 80.12 95 ASP A CA 1
ATOM 681 C C . ASP A 1 95 ? 12.022 -5.925 -9.904 1.00 80.12 95 ASP A C 1
ATOM 683 O O . ASP A 1 95 ? 12.563 -6.471 -8.934 1.00 80.12 95 ASP A O 1
ATOM 687 N N . PRO A 1 96 ? 11.236 -6.623 -10.750 1.00 76.75 96 PRO A N 1
ATOM 688 C CA . PRO A 1 96 ? 10.961 -8.049 -10.578 1.00 76.75 96 PRO A CA 1
ATOM 689 C C . PRO A 1 96 ? 12.224 -8.920 -10.624 1.00 76.75 96 PRO A C 1
ATOM 691 O O . PRO A 1 96 ? 12.252 -9.997 -10.028 1.00 76.75 96 PRO A O 1
ATOM 694 N N . ALA A 1 97 ? 13.286 -8.471 -11.304 1.00 80.38 97 ALA A N 1
ATOM 695 C CA . ALA A 1 97 ? 14.534 -9.221 -11.426 1.00 80.38 97 ALA A CA 1
ATOM 696 C C . ALA A 1 97 ? 15.337 -9.282 -10.115 1.00 80.38 97 ALA A C 1
ATOM 698 O O . ALA A 1 97 ? 16.192 -10.156 -9.966 1.00 80.38 97 ALA A O 1
ATOM 699 N N . ALA A 1 98 ? 15.055 -8.396 -9.154 1.00 77.31 98 ALA A N 1
ATOM 700 C CA . ALA A 1 98 ? 15.719 -8.396 -7.853 1.00 77.31 98 ALA A CA 1
ATOM 701 C C . ALA A 1 98 ? 15.332 -9.611 -6.985 1.00 77.31 98 ALA A C 1
ATOM 703 O O . ALA A 1 98 ? 16.073 -9.970 -6.072 1.00 77.31 98 ALA A O 1
ATOM 704 N N . GLY A 1 99 ? 14.184 -10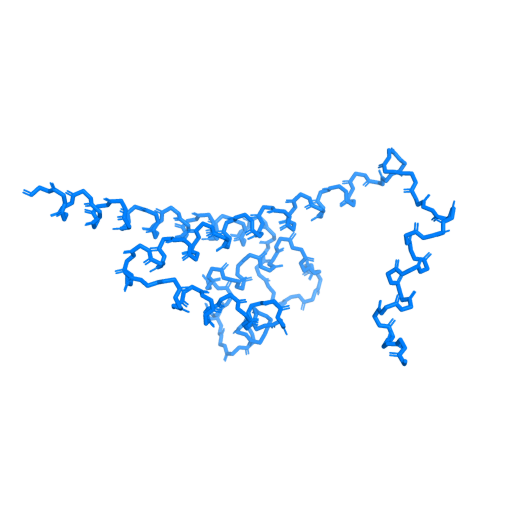.250 -7.256 1.00 75.31 99 GLY A N 1
ATOM 705 C CA . GLY A 1 99 ? 13.717 -11.449 -6.544 1.00 75.31 99 GLY A CA 1
ATOM 706 C C . GLY A 1 99 ? 13.359 -11.232 -5.066 1.00 75.31 99 GLY A C 1
ATOM 707 O O . GLY A 1 99 ? 13.137 -12.198 -4.340 1.00 75.31 99 GLY A O 1
ATOM 708 N N . THR A 1 100 ? 13.317 -9.980 -4.609 1.00 76.88 100 THR A N 1
ATOM 709 C CA . THR A 1 100 ? 13.040 -9.586 -3.219 1.00 76.88 100 THR A CA 1
ATOM 710 C C . THR A 1 100 ? 11.553 -9.423 -2.918 1.00 76.88 100 THR A C 1
ATOM 712 O O . THR A 1 100 ? 11.138 -9.541 -1.766 1.00 76.88 100 THR A O 1
ATOM 715 N N . HIS A 1 101 ? 10.748 -9.153 -3.943 1.00 83.31 101 HIS A N 1
ATOM 716 C CA . HIS A 1 101 ? 9.318 -8.882 -3.826 1.00 83.31 101 HIS A CA 1
ATOM 717 C C . HIS A 1 101 ? 8.506 -9.962 -4.541 1.00 83.31 101 HIS A C 1
ATOM 719 O O . HIS A 1 101 ? 9.039 -10.778 -5.294 1.00 83.31 101 HIS A O 1
ATOM 725 N N . LEU A 1 102 ? 7.198 -9.977 -4.285 1.00 86.56 102 LEU A N 1
ATOM 726 C CA . LEU A 1 102 ? 6.269 -10.820 -5.034 1.00 86.56 102 LEU A CA 1
ATOM 727 C C . LEU A 1 102 ? 6.248 -10.420 -6.518 1.00 86.56 102 LEU A C 1
ATOM 729 O O . LEU A 1 102 ? 6.676 -9.328 -6.887 1.00 86.56 102 LEU A O 1
ATOM 733 N N . ASP A 1 103 ? 5.689 -11.289 -7.362 1.00 90.94 103 ASP A N 1
ATOM 734 C CA . ASP A 1 103 ? 5.310 -10.891 -8.720 1.00 90.94 103 ASP A CA 1
ATOM 735 C C . ASP A 1 103 ? 4.377 -9.658 -8.667 1.00 90.94 103 ASP A C 1
ATOM 737 O O . ASP A 1 103 ? 3.507 -9.619 -7.787 1.00 90.94 103 ASP A O 1
ATOM 741 N N . PRO A 1 104 ? 4.505 -8.666 -9.573 1.00 89.88 104 PRO A N 1
ATOM 742 C CA . PRO A 1 104 ? 3.722 -7.431 -9.508 1.00 89.88 104 PRO A CA 1
ATOM 743 C C . PRO A 1 104 ? 2.209 -7.661 -9.432 1.00 89.88 104 PRO A C 1
ATOM 745 O O . PRO A 1 104 ? 1.513 -6.985 -8.670 1.00 89.88 104 PRO A O 1
ATOM 748 N N . LEU A 1 105 ? 1.683 -8.645 -10.171 1.00 91.31 105 LEU A N 1
ATOM 749 C CA . LEU A 1 105 ? 0.258 -8.966 -10.138 1.00 91.31 105 LEU A CA 1
ATOM 750 C C . LEU A 1 105 ? -0.132 -9.582 -8.790 1.00 91.31 105 LEU A C 1
ATOM 752 O O . LEU A 1 105 ? -1.139 -9.191 -8.196 1.00 91.31 105 LEU A O 1
ATOM 756 N N . ALA A 1 106 ? 0.674 -10.519 -8.290 1.00 92.88 106 ALA A N 1
ATOM 757 C CA . ALA A 1 106 ? 0.443 -11.148 -6.994 1.00 92.88 106 ALA A CA 1
ATOM 758 C C . ALA A 1 106 ? 0.504 -10.124 -5.849 1.00 92.88 106 ALA A C 1
ATOM 760 O O . ALA A 1 106 ? -0.396 -10.091 -5.010 1.00 92.88 106 ALA A O 1
ATOM 761 N N . GLY A 1 107 ? 1.513 -9.250 -5.840 1.00 92.00 107 GLY A N 1
ATOM 762 C CA . GLY A 1 107 ? 1.662 -8.190 -4.846 1.00 92.00 107 GLY A CA 1
ATOM 763 C C . GLY A 1 107 ? 0.491 -7.208 -4.851 1.00 92.00 107 GLY A C 1
ATOM 764 O O . GLY A 1 107 ? -0.089 -6.935 -3.797 1.00 92.00 107 GLY A O 1
ATOM 765 N N . GLY A 1 108 ? 0.052 -6.771 -6.037 1.00 93.00 108 GLY A N 1
ATOM 766 C CA . GLY A 1 108 ? -1.125 -5.912 -6.175 1.00 93.00 108 GLY A CA 1
ATOM 767 C C . GLY A 1 108 ? -2.408 -6.551 -5.638 1.00 93.00 108 GLY A C 1
ATOM 768 O O . GLY A 1 108 ? -3.167 -5.904 -4.913 1.00 93.00 108 GLY A O 1
ATOM 769 N N . LEU A 1 109 ? -2.639 -7.837 -5.922 1.00 96.50 109 LEU A N 1
ATOM 770 C CA . LEU A 1 109 ? -3.797 -8.575 -5.403 1.00 96.50 109 LEU A CA 1
ATOM 771 C C . LEU A 1 109 ? -3.752 -8.728 -3.880 1.00 96.50 109 LEU A C 1
ATOM 773 O O . LEU A 1 109 ? -4.769 -8.536 -3.211 1.00 96.50 109 LEU A O 1
ATOM 777 N N . VAL A 1 110 ? -2.582 -9.039 -3.320 1.00 96.00 110 VAL A N 1
ATOM 778 C CA . VAL A 1 110 ? -2.392 -9.163 -1.869 1.00 96.00 110 VAL A CA 1
ATOM 779 C C . VAL A 1 110 ? -2.651 -7.827 -1.176 1.00 96.00 110 VAL A C 1
ATOM 781 O O . VAL A 1 110 ? -3.392 -7.776 -0.191 1.00 96.00 110 VAL A O 1
ATOM 784 N N . GLN A 1 111 ? -2.108 -6.730 -1.707 1.00 94.62 111 GLN A N 1
ATOM 785 C CA . GLN A 1 111 ? -2.338 -5.399 -1.153 1.00 94.62 111 GLN A CA 1
ATOM 786 C C . GLN A 1 111 ? -3.816 -4.986 -1.248 1.00 94.62 111 GLN A C 1
ATOM 788 O O . GLN A 1 111 ? -4.371 -4.442 -0.287 1.00 94.62 111 GLN A O 1
ATOM 793 N N . ALA A 1 112 ? -4.486 -5.278 -2.366 1.00 96.38 112 ALA A N 1
ATOM 794 C CA . ALA A 1 112 ? -5.918 -5.033 -2.520 1.00 96.38 112 ALA A CA 1
ATOM 795 C C . ALA A 1 112 ? -6.747 -5.859 -1.520 1.00 96.38 112 ALA A C 1
ATOM 797 O O . ALA A 1 112 ? -7.657 -5.324 -0.887 1.00 96.38 112 ALA A O 1
ATOM 798 N N . GLY A 1 113 ? -6.388 -7.128 -1.304 1.00 97.56 113 GLY A N 1
ATOM 799 C CA . GLY A 1 113 ? -7.015 -7.994 -0.304 1.00 97.56 113 GLY A CA 1
ATOM 800 C C . GLY A 1 113 ? -6.912 -7.427 1.114 1.00 97.56 113 GLY A C 1
ATOM 801 O O . GLY A 1 113 ? -7.924 -7.312 1.807 1.00 97.56 113 GLY A O 1
ATOM 802 N N . TRP A 1 114 ? -5.720 -6.982 1.522 1.00 95.81 114 TRP A N 1
ATOM 803 C CA . TRP A 1 114 ? -5.523 -6.289 2.801 1.00 95.81 114 TRP A CA 1
ATOM 804 C C . TRP A 1 114 ? -6.350 -5.010 2.914 1.00 95.81 114 TRP A C 1
ATOM 806 O O . TRP A 1 114 ? -6.941 -4.743 3.962 1.00 95.81 114 TRP A O 1
ATOM 816 N N . THR A 1 115 ? -6.415 -4.235 1.832 1.00 96.31 115 THR A N 1
ATOM 817 C CA . THR A 1 115 ? -7.193 -2.994 1.778 1.00 96.31 115 THR A CA 1
ATOM 818 C C . THR A 1 115 ? -8.676 -3.272 2.015 1.00 96.31 115 THR A C 1
ATOM 820 O O . THR A 1 115 ? -9.283 -2.648 2.883 1.00 96.31 115 THR A O 1
ATOM 823 N N . LEU A 1 116 ? -9.252 -4.248 1.307 1.00 97.81 116 LEU A N 1
ATOM 824 C CA . LEU A 1 116 ? -10.653 -4.642 1.471 1.00 97.81 116 LEU A CA 1
ATOM 825 C C . LEU A 1 116 ? -10.938 -5.176 2.878 1.00 97.81 116 LEU A C 1
ATOM 827 O O . LEU A 1 116 ? -11.949 -4.812 3.477 1.00 97.81 116 LEU A O 1
ATOM 831 N N . LEU A 1 117 ? -10.038 -5.996 3.428 1.00 96.75 117 LEU A N 1
ATOM 832 C CA . LEU A 1 117 ? -10.172 -6.549 4.774 1.00 96.75 117 LEU A CA 1
ATOM 833 C C . LEU A 1 117 ? -10.199 -5.446 5.842 1.00 96.75 117 LEU A C 1
ATOM 835 O O . LEU A 1 117 ? -11.084 -5.432 6.701 1.00 96.75 117 LEU A O 1
ATOM 839 N N . LEU A 1 118 ? -9.266 -4.495 5.773 1.00 94.69 118 LEU A N 1
ATOM 840 C CA . LEU A 1 118 ? -9.180 -3.401 6.740 1.00 94.69 118 LEU A CA 1
ATOM 841 C C . LEU A 1 118 ? -10.323 -2.397 6.582 1.00 94.69 118 LEU A C 1
ATOM 843 O O . LEU A 1 118 ? -10.890 -1.974 7.590 1.00 94.69 118 LEU A O 1
ATOM 847 N N . LEU A 1 119 ? -10.710 -2.052 5.350 1.00 96.00 119 LEU A N 1
ATOM 848 C CA . LEU A 1 119 ? -11.876 -1.200 5.105 1.00 96.00 119 LEU A CA 1
ATOM 849 C C . LEU A 1 119 ? -13.168 -1.861 5.592 1.00 96.00 119 LEU A C 1
ATOM 851 O O . LEU A 1 119 ? -13.987 -1.192 6.217 1.00 96.00 119 LEU A O 1
ATOM 855 N N . GLY A 1 120 ? -13.333 -3.169 5.381 1.00 96.44 120 GLY A N 1
ATOM 856 C CA . GLY A 1 120 ? -14.466 -3.927 5.908 1.00 96.44 120 GLY A CA 1
ATOM 857 C C . GLY A 1 120 ? -14.519 -3.894 7.437 1.00 96.44 120 GLY A C 1
ATOM 858 O O . GLY A 1 120 ? -15.558 -3.572 8.015 1.00 96.44 120 GLY A O 1
ATOM 859 N N . ALA A 1 121 ? -13.389 -4.144 8.105 1.00 94.44 121 ALA A N 1
ATOM 860 C CA . ALA A 1 121 ? -13.292 -4.049 9.561 1.00 94.44 121 ALA A CA 1
ATOM 861 C C . ALA A 1 121 ? -13.600 -2.630 10.073 1.00 94.44 121 ALA A C 1
ATOM 863 O O . ALA A 1 121 ? -14.336 -2.470 11.050 1.00 94.44 121 ALA A O 1
ATOM 864 N N . ALA A 1 122 ? -13.078 -1.600 9.403 1.00 91.81 122 ALA A N 1
ATOM 865 C CA . ALA A 1 122 ? -13.343 -0.204 9.727 1.00 91.81 122 ALA A CA 1
ATOM 866 C C . ALA A 1 122 ? -14.828 0.147 9.560 1.00 91.81 122 ALA A C 1
ATOM 868 O O . ALA A 1 122 ? -15.410 0.734 10.469 1.00 91.81 122 ALA A O 1
ATOM 869 N N . ALA A 1 123 ? -15.457 -0.271 8.459 1.00 92.88 123 ALA A N 1
ATOM 870 C CA . ALA A 1 123 ? -16.873 -0.036 8.189 1.00 92.88 123 ALA A CA 1
ATOM 871 C C . ALA A 1 123 ? -17.777 -0.715 9.227 1.00 92.88 123 ALA A C 1
ATOM 873 O O . ALA A 1 123 ? -18.651 -0.067 9.798 1.00 92.88 123 ALA A O 1
ATOM 874 N N . VAL A 1 124 ? -17.536 -1.994 9.542 1.00 93.88 124 VAL A N 1
ATOM 875 C CA . VAL A 1 124 ? -18.292 -2.716 10.582 1.00 93.88 124 VAL A CA 1
ATOM 876 C C . VAL A 1 124 ? -18.123 -2.047 11.944 1.00 93.88 124 VAL A C 1
ATOM 878 O O . VAL A 1 124 ? -19.096 -1.880 12.677 1.00 93.88 124 VAL A O 1
ATOM 881 N N . SER A 1 125 ? -16.894 -1.660 12.286 1.00 90.62 125 SER A N 1
ATOM 882 C CA . SER A 1 125 ? -16.588 -0.963 13.534 1.00 90.62 125 SER A CA 1
ATOM 883 C C . SER A 1 125 ? -17.302 0.385 13.616 1.00 90.62 125 SER A C 1
ATOM 885 O O . SER A 1 125 ? -17.843 0.710 14.664 1.00 90.62 125 SER A O 1
ATOM 887 N N . PHE A 1 126 ? -17.345 1.141 12.519 1.00 88.06 126 PHE A N 1
ATOM 888 C CA . PHE A 1 126 ? -18.038 2.423 12.426 1.00 88.06 126 PHE A CA 1
ATOM 889 C C . PHE A 1 126 ? -19.557 2.257 12.596 1.00 88.06 126 PHE A C 1
ATOM 891 O O . PHE A 1 126 ? -20.129 2.826 13.517 1.00 88.06 126 PHE A O 1
ATOM 898 N N . VAL A 1 127 ? -20.192 1.371 11.820 1.00 91.19 127 VAL A N 1
ATOM 899 C CA . VAL A 1 127 ? -21.648 1.129 11.889 1.00 91.19 127 VAL A CA 1
ATOM 900 C C . VAL A 1 127 ? -22.089 0.622 13.263 1.00 91.19 127 VAL A C 1
ATOM 902 O O . VAL A 1 127 ? -23.099 1.073 13.787 1.00 91.19 127 VAL A O 1
ATOM 905 N N . ARG A 1 128 ? -21.338 -0.299 13.881 1.00 88.44 128 ARG A N 1
ATOM 906 C CA . ARG A 1 128 ? -21.667 -0.812 15.225 1.00 88.44 128 ARG A CA 1
ATOM 907 C C . ARG A 1 128 ? -21.505 0.224 16.337 1.00 88.44 128 ARG A C 1
ATOM 909 O O . ARG A 1 128 ? -21.963 -0.033 17.441 1.00 88.44 128 ARG A O 1
ATOM 916 N N . ARG A 1 129 ? -20.775 1.311 16.089 1.00 79.12 129 ARG A N 1
ATOM 917 C CA . ARG A 1 129 ? -20.565 2.396 17.058 1.00 79.12 129 ARG A CA 1
ATOM 918 C C . ARG A 1 129 ? -21.631 3.487 16.945 1.00 79.12 129 ARG A C 1
ATOM 920 O O . ARG A 1 129 ? -21.835 4.188 17.927 1.00 79.12 129 ARG A O 1
ATOM 927 N N . ASP A 1 130 ? -22.258 3.617 15.780 1.00 66.62 130 ASP A N 1
ATOM 928 C CA . ASP A 1 130 ? -23.285 4.628 15.499 1.00 66.62 130 ASP A CA 1
ATOM 929 C C . ASP A 1 130 ? -24.716 4.161 15.839 1.00 66.62 130 ASP A C 1
ATOM 931 O O . ASP A 1 130 ? -25.651 4.958 15.772 1.00 66.62 130 ASP A O 1
ATOM 935 N N . LEU A 1 131 ? -24.887 2.884 16.203 1.00 56.72 131 LEU A N 1
ATOM 936 C CA . LEU A 1 131 ? -26.126 2.294 16.730 1.00 56.72 131 LEU A CA 1
ATOM 937 C C . LEU A 1 131 ? -26.115 2.279 18.262 1.00 56.72 131 LEU A C 1
ATOM 939 O O . LEU A 1 131 ? -27.191 2.539 18.845 1.00 56.72 131 LEU A O 1
#